Protein AF-A0A956MD88-F1 (afdb_monomer)

Foldseek 3Di:
DPDDDPVNVVLVVLVVVLVVLVVLLVVLVVQLVPQADDPVVCVVVVNDDPDDDDPSNNSVVSVVSNVVSVVSVVVSVVVVVVVVVVVPPPPPVVPVPD

Secondary structure (DSSP, 8-state):
-PPPPHHHHHHHHHHHHHHHHHHHHHHHHHHHHHH---HHHHHHTT---SSPPPGGGG-HHHHHHHHHHHHHHHHHHHHHHHHHHHHS---GGGTTT-

Solvent-accessible surface area (backbone atoms only — not comparable to full-atom values): 5783 Å² total; per-residue (Å²): 130,84,80,80,51,69,68,58,52,53,49,52,54,49,51,53,52,52,51,53,41,52,53,49,31,53,53,27,52,51,50,39,69,76,46,48,59,57,65,70,60,32,58,75,69,69,55,79,69,96,60,81,79,62,76,70,29,61,33,61,69,33,53,48,49,40,52,52,40,51,52,53,48,53,53,49,51,52,54,50,51,54,51,48,60,71,65,56,67,73,64,71,81,70,66,83,77,115

Mean predicted aligned error: 8.0 Å

Sequence (98 aa):
MKKLNSITLVMLIACIFVLFFTLLDFAALHDIFYDYISQRALDYLHITTSELLPEWTQTIGEWQIVTVGLFLRFIFLILNSILLFFHIKLPKNAIDKA

pLDDT: mean 85.95, std 14.03, range [45.44, 97.12]

Radius of gyration: 22.77 Å; Cα contacts (8 Å, |Δi|>4): 41; chains: 1; bounding box: 52×14×77 Å

Structure (mmCIF, N/CA/C/O backbone):
data_AF-A0A956MD88-F1
#
_entry.id   AF-A0A956MD88-F1
#
loop_
_atom_site.group_PDB
_atom_site.id
_atom_site.type_symbol
_atom_site.label_atom_id
_atom_site.label_alt_id
_atom_site.label_comp_id
_atom_site.label_asym_id
_atom_site.label_entity_id
_atom_site.label_seq_id
_atom_site.pdbx_PDB_ins_code
_atom_site.Cartn_x
_atom_site.Cartn_y
_atom_site.Cartn_z
_atom_site.occupancy
_atom_site.B_iso_or_equiv
_atom_site.auth_seq_id
_atom_site.auth_comp_id
_atom_site.auth_asym_id
_atom_site.auth_atom_id
_atom_site.pdbx_PDB_model_num
ATOM 1 N N . MET A 1 1 ? -29.547 -7.734 22.939 1.00 45.44 1 MET A N 1
ATOM 2 C CA . MET A 1 1 ? -28.356 -7.502 22.087 1.00 45.44 1 MET A CA 1
ATOM 3 C C . MET A 1 1 ? -27.671 -6.228 22.569 1.00 45.44 1 MET A C 1
ATOM 5 O O . MET A 1 1 ? -28.363 -5.230 22.730 1.00 45.44 1 MET A O 1
ATOM 9 N N . LYS A 1 2 ? -26.369 -6.249 22.894 1.00 57.25 2 LYS A N 1
ATOM 10 C CA . LYS A 1 2 ? -25.643 -5.019 23.275 1.00 57.25 2 LYS A CA 1
ATOM 11 C C . LYS A 1 2 ? -25.612 -4.086 22.057 1.00 57.25 2 LYS A C 1
ATOM 13 O O . LYS A 1 2 ? -25.275 -4.548 20.972 1.00 57.25 2 LYS A O 1
ATOM 18 N N . LYS A 1 3 ? -25.993 -2.811 22.213 1.00 64.69 3 LYS A N 1
ATOM 19 C CA . LYS A 1 3 ? -25.869 -1.818 21.131 1.00 64.69 3 LYS A CA 1
ATOM 20 C C . LYS A 1 3 ? -24.400 -1.739 20.713 1.00 64.69 3 LYS A C 1
ATOM 22 O O . LYS A 1 3 ? -23.537 -1.588 21.577 1.00 64.69 3 LYS A O 1
ATOM 27 N N . LEU A 1 4 ? -24.125 -1.854 19.412 1.00 70.12 4 LEU A N 1
ATOM 28 C CA . LEU A 1 4 ? -22.799 -1.547 18.886 1.00 70.12 4 LEU A CA 1
ATOM 29 C C . LEU A 1 4 ? -22.500 -0.073 19.180 1.00 70.12 4 LEU A C 1
ATOM 31 O O . LEU A 1 4 ? -23.337 0.791 18.925 1.00 70.12 4 LEU A O 1
ATOM 35 N N . ASN A 1 5 ? -21.318 0.208 19.722 1.00 82.62 5 ASN A N 1
ATOM 36 C CA . ASN A 1 5 ? -20.834 1.577 19.849 1.00 82.62 5 ASN A CA 1
ATOM 37 C C . ASN A 1 5 ? -20.549 2.132 18.441 1.00 82.62 5 ASN A C 1
ATOM 39 O O . ASN A 1 5 ? -20.000 1.415 17.601 1.00 82.62 5 ASN A O 1
ATOM 43 N N . SER A 1 6 ? -20.875 3.401 18.192 1.00 86.06 6 SER A N 1
ATOM 44 C CA . SER A 1 6 ? -20.587 4.095 16.932 1.00 86.06 6 SER A CA 1
ATOM 45 C C . SER A 1 6 ? -19.112 3.982 16.532 1.00 86.06 6 SER A C 1
ATOM 47 O O . SER A 1 6 ? -18.813 3.797 15.359 1.00 86.06 6 SER A O 1
ATOM 49 N N . ILE A 1 7 ? -18.191 3.995 17.503 1.00 85.19 7 ILE A N 1
ATOM 50 C CA . ILE A 1 7 ? -16.749 3.816 17.252 1.00 85.19 7 ILE A CA 1
ATOM 51 C C . ILE A 1 7 ? -16.456 2.427 16.668 1.00 85.19 7 ILE A C 1
ATOM 53 O O . ILE A 1 7 ? -15.721 2.300 15.694 1.00 85.19 7 ILE A O 1
ATOM 57 N N . THR A 1 8 ? -17.064 1.377 17.224 1.00 84.75 8 THR A N 1
ATOM 58 C CA . THR A 1 8 ? -16.906 0.003 16.726 1.00 84.75 8 THR A CA 1
ATOM 59 C C . THR A 1 8 ? -17.461 -0.144 15.310 1.00 84.75 8 THR A C 1
ATOM 61 O O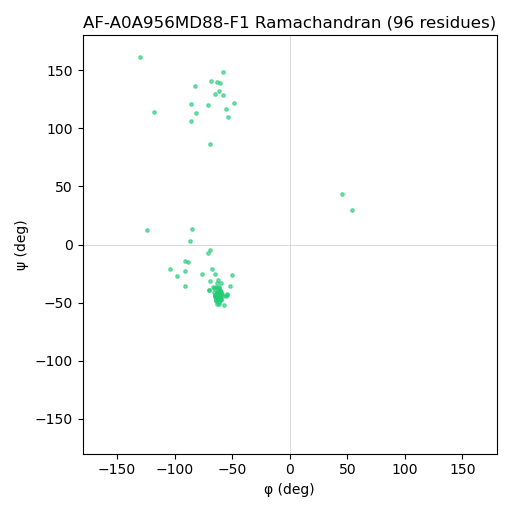 . THR A 1 8 ? -16.856 -0.829 14.491 1.00 84.75 8 THR A O 1
ATOM 64 N N . LEU A 1 9 ? -18.578 0.523 14.999 1.00 89.31 9 LEU A N 1
ATOM 65 C CA . LEU A 1 9 ? -19.151 0.527 13.651 1.00 89.31 9 LEU A CA 1
ATOM 66 C C . LEU A 1 9 ? -18.225 1.219 12.640 1.00 89.31 9 LEU A C 1
ATOM 68 O O . LEU A 1 9 ? -17.983 0.671 11.568 1.00 89.31 9 LEU A O 1
ATOM 72 N N . VAL A 1 10 ? -17.670 2.384 12.989 1.00 90.38 10 VAL A N 1
ATOM 73 C CA . VAL A 1 10 ? -16.705 3.100 12.135 1.00 90.38 10 VAL A CA 1
ATOM 74 C C . VAL A 1 10 ? -15.467 2.243 11.873 1.00 90.38 10 VAL A C 1
ATOM 76 O O . VAL A 1 10 ? -15.023 2.149 10.731 1.00 90.38 10 VAL A O 1
ATOM 79 N N . MET A 1 11 ? -14.946 1.555 12.893 1.00 89.31 11 MET A N 1
ATOM 80 C CA . MET A 1 11 ? -13.800 0.657 12.715 1.00 89.31 11 MET A CA 1
ATOM 81 C C . MET A 1 11 ? -14.124 -0.542 11.832 1.00 89.31 11 MET A C 1
ATOM 83 O O . MET A 1 11 ? -13.293 -0.932 11.020 1.00 89.31 11 MET A O 1
ATOM 87 N N . LEU A 1 12 ? -15.330 -1.103 11.944 1.00 90.81 12 LEU A N 1
ATOM 88 C CA . LEU A 1 12 ? -15.766 -2.186 11.068 1.00 90.81 12 LEU A CA 1
ATOM 89 C C . LEU A 1 12 ? -15.816 -1.730 9.603 1.00 90.81 12 LEU A C 1
ATOM 91 O O . LEU A 1 12 ? -15.333 -2.438 8.723 1.00 90.81 12 LEU A O 1
ATOM 95 N N . ILE A 1 13 ? -16.353 -0.536 9.347 1.00 93.75 13 ILE A N 1
ATOM 96 C CA . ILE A 1 13 ? -16.368 0.062 8.007 1.00 93.75 13 ILE A CA 1
ATOM 97 C C . ILE A 1 13 ? -14.932 0.273 7.509 1.00 93.75 13 ILE A C 1
ATOM 99 O O . ILE A 1 13 ? -14.607 -0.115 6.389 1.00 93.75 13 ILE A O 1
ATOM 103 N N . ALA A 1 14 ? -14.048 0.810 8.350 1.00 92.50 14 ALA A N 1
ATOM 104 C CA . ALA A 1 14 ? -12.640 0.987 8.010 1.00 92.50 14 ALA A CA 1
ATOM 105 C C . ALA A 1 14 ? -11.934 -0.348 7.694 1.00 92.50 14 ALA A C 1
ATOM 107 O O . ALA A 1 14 ? -11.181 -0.406 6.725 1.00 92.50 14 ALA A O 1
ATOM 108 N N . CYS A 1 15 ? -12.226 -1.437 8.422 1.00 94.12 15 CYS A N 1
ATOM 109 C CA . CYS A 1 15 ? -11.725 -2.779 8.093 1.00 94.12 15 CYS A CA 1
ATOM 110 C C . CYS A 1 15 ? -12.133 -3.213 6.680 1.00 94.12 15 CYS A C 1
ATOM 112 O O . CYS A 1 15 ? -11.310 -3.759 5.949 1.00 94.12 15 CYS A O 1
ATOM 114 N N . ILE A 1 16 ? -13.392 -2.978 6.294 1.00 95.38 16 ILE A N 1
ATOM 115 C CA . ILE A 1 16 ? -13.900 -3.336 4.961 1.00 95.38 16 ILE A CA 1
ATOM 116 C C . ILE A 1 16 ? -13.144 -2.556 3.881 1.00 95.38 16 ILE A C 1
ATOM 118 O O . ILE A 1 16 ? -12.713 -3.148 2.893 1.00 95.38 16 ILE A O 1
ATOM 122 N N . PHE A 1 17 ? -12.919 -1.255 4.083 1.00 94.50 17 PHE A N 1
ATOM 123 C CA . PHE A 1 17 ? -12.120 -0.453 3.154 1.00 94.50 17 PHE A CA 1
ATOM 124 C C . PHE A 1 17 ? -10.674 -0.945 3.062 1.00 94.50 17 PHE A C 1
ATOM 126 O O . PHE A 1 17 ? -10.159 -1.107 1.961 1.00 94.50 17 PHE A O 1
ATOM 133 N N . VAL A 1 18 ? -10.023 -1.237 4.191 1.00 94.56 18 VAL A N 1
ATOM 134 C CA . VAL A 1 18 ? -8.653 -1.777 4.200 1.00 94.56 18 VAL A CA 1
ATOM 135 C C . VAL A 1 18 ? -8.575 -3.115 3.468 1.00 94.56 18 VAL A C 1
ATOM 137 O O . VAL A 1 18 ? -7.629 -3.346 2.715 1.00 94.56 18 VAL A O 1
ATOM 140 N N . LEU A 1 19 ? -9.577 -3.980 3.635 1.00 94.62 19 LEU A N 1
ATOM 141 C CA . LEU A 1 19 ? -9.660 -5.241 2.903 1.00 94.62 19 LEU A CA 1
ATOM 142 C C . LEU A 1 19 ? -9.801 -5.001 1.396 1.00 94.62 19 LEU A C 1
ATOM 144 O O . LEU A 1 19 ? -9.084 -5.613 0.611 1.00 94.62 19 LEU A O 1
ATOM 148 N N . PHE A 1 20 ? -10.670 -4.076 0.990 1.00 95.50 20 PHE A N 1
ATOM 149 C CA . PHE A 1 20 ? -10.826 -3.700 -0.413 1.00 95.50 20 PHE A CA 1
ATOM 150 C C . PHE A 1 20 ? -9.519 -3.165 -1.022 1.00 95.50 20 PHE A C 1
ATOM 152 O O . PHE A 1 20 ? -9.094 -3.648 -2.068 1.00 95.50 20 PHE A O 1
ATOM 159 N N . PHE A 1 21 ? -8.823 -2.249 -0.340 1.00 94.06 21 PHE A N 1
ATOM 160 C CA . PHE A 1 21 ? -7.508 -1.768 -0.784 1.00 94.06 21 PHE A CA 1
ATOM 161 C C . PHE A 1 21 ? -6.459 -2.883 -0.837 1.00 94.06 21 PHE A C 1
ATOM 163 O O . PHE A 1 21 ? -5.567 -2.840 -1.672 1.00 94.06 21 PHE A O 1
ATOM 170 N N . THR A 1 22 ? -6.569 -3.901 0.017 1.00 94.56 22 THR A N 1
ATOM 171 C CA . THR A 1 22 ? -5.676 -5.069 -0.028 1.00 94.56 22 THR A CA 1
ATOM 172 C C . THR A 1 22 ? -5.883 -5.890 -1.303 1.00 94.56 22 THR A C 1
ATOM 174 O O . THR A 1 22 ? -4.915 -6.384 -1.875 1.00 94.56 22 THR A O 1
ATOM 177 N N . LEU A 1 23 ? -7.124 -6.00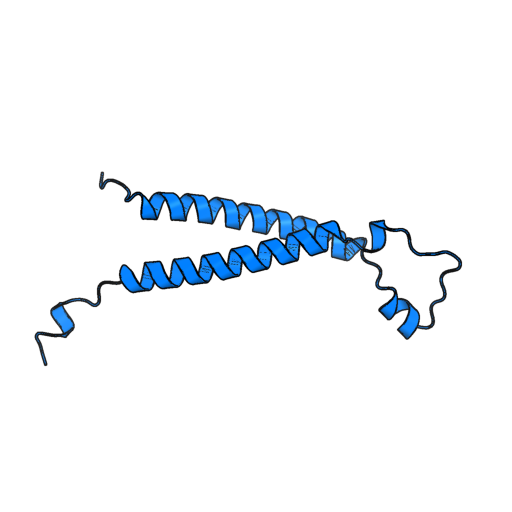6 -1.784 1.00 96.25 23 LEU A N 1
ATOM 178 C CA . LEU A 1 23 ? -7.422 -6.656 -3.064 1.00 96.25 23 LEU A CA 1
ATOM 179 C C . LEU A 1 23 ? -6.935 -5.824 -4.256 1.00 96.25 23 LEU A C 1
ATOM 181 O O . LEU A 1 23 ? -6.405 -6.388 -5.210 1.00 96.25 23 LEU A O 1
ATOM 185 N N . LEU A 1 24 ? -7.077 -4.496 -4.188 1.00 95.94 24 LEU A N 1
ATOM 186 C CA . LEU A 1 24 ? -6.539 -3.603 -5.216 1.00 95.94 24 LEU A CA 1
ATOM 187 C C . LEU A 1 24 ? -5.015 -3.680 -5.302 1.00 95.94 24 LEU A C 1
ATOM 189 O O . LEU A 1 24 ? -4.486 -3.754 -6.403 1.00 95.94 24 LEU A O 1
ATOM 193 N N . ASP A 1 25 ? -4.317 -3.731 -4.168 1.00 96.38 25 ASP A N 1
ATOM 194 C CA . ASP A 1 25 ? -2.869 -3.947 -4.162 1.00 96.38 25 ASP A CA 1
ATOM 195 C C . ASP A 1 25 ? -2.489 -5.270 -4.816 1.00 96.38 25 ASP A C 1
ATOM 197 O O . ASP A 1 25 ? -1.498 -5.322 -5.529 1.00 96.38 25 ASP A O 1
ATOM 201 N N . PHE A 1 26 ? -3.247 -6.343 -4.573 1.00 96.44 26 PHE A N 1
ATOM 202 C CA . PHE A 1 26 ? -2.960 -7.628 -5.204 1.00 96.44 26 PHE A CA 1
ATOM 203 C C . PHE A 1 26 ? -3.034 -7.527 -6.732 1.00 96.44 26 PHE A C 1
ATOM 205 O O . PHE A 1 26 ? -2.131 -8.009 -7.410 1.00 96.44 26 PHE A O 1
ATOM 212 N N . ALA A 1 27 ? -4.068 -6.868 -7.263 1.00 96.56 27 ALA A N 1
ATOM 213 C CA . ALA A 1 27 ? -4.193 -6.623 -8.697 1.00 96.56 27 ALA A CA 1
ATOM 214 C C . ALA A 1 27 ? -3.063 -5.716 -9.218 1.00 96.56 27 ALA A C 1
ATOM 216 O O . ALA A 1 27 ? -2.369 -6.082 -10.156 1.00 96.56 27 ALA A O 1
ATOM 217 N N . ALA A 1 28 ? -2.799 -4.594 -8.546 1.00 97.06 28 ALA A N 1
ATOM 218 C CA . ALA A 1 28 ? -1.741 -3.664 -8.932 1.00 97.06 28 ALA A CA 1
ATOM 219 C C . ALA A 1 28 ? -0.348 -4.317 -8.912 1.00 97.06 28 ALA A C 1
ATOM 221 O O . ALA A 1 28 ? 0.455 -4.096 -9.810 1.00 97.06 28 ALA A O 1
ATOM 222 N N . LEU A 1 29 ? -0.049 -5.147 -7.910 1.00 97.12 29 LEU A N 1
ATOM 223 C CA . LEU A 1 29 ? 1.217 -5.878 -7.825 1.00 97.12 29 LEU A CA 1
ATOM 224 C C . LEU A 1 29 ? 1.332 -6.966 -8.893 1.00 97.12 29 LEU A C 1
ATOM 226 O O . LEU A 1 29 ? 2.444 -7.253 -9.331 1.00 97.12 29 LEU A O 1
ATOM 230 N N . HIS A 1 30 ? 0.214 -7.572 -9.295 1.00 96.69 30 HIS A N 1
ATOM 231 C CA . HIS A 1 30 ? 0.188 -8.496 -10.422 1.00 96.69 30 HIS A CA 1
ATOM 232 C C . HIS A 1 30 ? 0.573 -7.767 -11.710 1.00 96.69 30 HIS A C 1
ATOM 234 O O . HIS A 1 30 ? 1.515 -8.184 -12.377 1.00 96.69 30 HIS A O 1
ATOM 240 N N . ASP A 1 31 ? -0.071 -6.638 -11.994 1.00 94.94 31 ASP A N 1
ATOM 241 C CA . ASP A 1 31 ? 0.199 -5.839 -13.191 1.00 94.94 31 ASP A CA 1
ATOM 242 C C . ASP A 1 31 ? 1.639 -5.299 -13.179 1.00 94.94 31 ASP A C 1
ATOM 244 O O . ASP A 1 31 ? 2.373 -5.469 -14.147 1.00 94.94 31 ASP A O 1
ATOM 248 N N . ILE A 1 32 ? 2.121 -4.783 -12.041 1.00 96.38 32 ILE A N 1
ATOM 249 C CA . ILE A 1 32 ? 3.536 -4.408 -11.864 1.00 96.38 32 ILE A CA 1
ATOM 250 C C . ILE A 1 32 ? 4.460 -5.590 -12.171 1.00 96.38 32 ILE A C 1
ATOM 252 O O . ILE A 1 32 ? 5.477 -5.417 -12.828 1.00 96.38 32 ILE A O 1
ATOM 256 N N . PHE A 1 33 ? 4.154 -6.797 -11.701 1.00 95.19 33 PHE A N 1
ATOM 257 C CA . PHE A 1 33 ? 5.041 -7.940 -11.910 1.00 95.19 33 PHE A CA 1
ATOM 258 C C . PHE A 1 33 ? 5.200 -8.312 -13.393 1.00 95.19 33 PHE A C 1
ATOM 260 O O . PHE A 1 33 ? 6.295 -8.711 -13.794 1.00 95.19 33 PHE A O 1
ATOM 267 N N . TYR A 1 34 ? 4.136 -8.197 -14.189 1.00 94.06 34 TYR A N 1
ATOM 268 C CA . TYR A 1 34 ? 4.155 -8.588 -15.601 1.00 94.06 34 TYR A CA 1
ATOM 269 C C . TYR A 1 34 ? 4.538 -7.450 -16.547 1.00 94.06 34 TYR A C 1
ATOM 271 O O . TYR A 1 34 ? 5.251 -7.697 -17.522 1.00 94.06 34 TYR A O 1
ATOM 279 N N . ASP A 1 35 ? 4.116 -6.226 -16.245 1.00 93.44 35 ASP A N 1
ATOM 280 C CA . ASP A 1 35 ? 4.210 -5.107 -17.180 1.00 93.44 35 ASP A CA 1
ATOM 281 C C . ASP A 1 35 ? 5.351 -4.143 -16.836 1.00 93.44 35 ASP A C 1
ATOM 283 O O . ASP A 1 35 ? 5.828 -3.418 -17.714 1.00 93.44 35 ASP A O 1
ATOM 287 N N . TYR A 1 36 ? 5.834 -4.130 -15.586 1.00 94.44 36 TYR A N 1
ATOM 288 C CA . TYR A 1 36 ? 6.865 -3.180 -15.178 1.00 94.44 36 TYR A CA 1
ATOM 289 C C . TYR A 1 36 ? 8.229 -3.501 -15.794 1.00 94.44 36 TYR A C 1
ATOM 291 O O . TYR A 1 36 ? 8.852 -4.526 -15.505 1.00 94.44 36 TYR A O 1
ATOM 299 N N . ILE A 1 37 ? 8.762 -2.551 -16.562 1.00 91.88 37 ILE A N 1
ATOM 300 C CA . ILE A 1 37 ? 10.122 -2.603 -17.098 1.00 91.88 37 ILE A CA 1
ATOM 301 C C . ILE A 1 37 ? 10.915 -1.422 -16.547 1.00 91.88 37 ILE A C 1
ATOM 303 O O . ILE A 1 37 ? 10.661 -0.257 -16.856 1.00 91.88 37 ILE A O 1
ATOM 307 N N . SER A 1 38 ? 11.928 -1.725 -15.735 1.00 88.75 38 SER A N 1
ATOM 308 C CA . SER A 1 38 ? 12.793 -0.698 -15.159 1.00 88.75 38 SER A CA 1
ATOM 309 C C . SER A 1 38 ? 13.870 -0.261 -16.150 1.00 88.75 38 SER A C 1
ATOM 311 O O . SER A 1 38 ? 14.809 -1.012 -16.416 1.00 88.75 38 SER A O 1
ATOM 313 N N . GLN A 1 39 ? 13.802 0.992 -16.609 1.00 85.44 39 GLN A N 1
ATOM 314 C CA . GLN A 1 39 ? 14.846 1.584 -17.455 1.00 85.44 39 GLN A CA 1
ATOM 315 C C . GLN A 1 39 ? 16.234 1.475 -16.805 1.00 85.44 39 GLN A C 1
ATOM 317 O O . GLN A 1 39 ? 17.191 1.063 -17.445 1.00 85.44 39 GLN A O 1
ATOM 322 N N . ARG A 1 40 ? 16.332 1.730 -15.493 1.00 86.19 40 ARG A N 1
ATOM 323 C CA . ARG A 1 40 ? 17.594 1.603 -14.747 1.00 86.19 40 ARG A CA 1
ATOM 324 C C . ARG A 1 40 ? 18.144 0.173 -14.773 1.00 86.19 40 ARG A C 1
ATOM 326 O O . ARG A 1 40 ? 19.360 -0.002 -14.795 1.00 86.19 40 ARG A O 1
ATOM 333 N N . ALA A 1 41 ? 17.275 -0.839 -14.734 1.00 87.69 41 ALA A N 1
ATOM 334 C CA . ALA A 1 41 ? 17.707 -2.232 -14.824 1.00 87.69 41 ALA A CA 1
ATOM 335 C C . ALA A 1 41 ? 18.219 -2.569 -16.231 1.00 87.69 41 ALA A C 1
ATOM 337 O O . ALA A 1 41 ? 19.234 -3.249 -16.353 1.00 87.69 41 ALA A O 1
ATOM 338 N N . LEU A 1 42 ? 17.568 -2.049 -17.278 1.00 90.19 42 LEU A N 1
ATOM 339 C CA . LEU A 1 42 ? 18.045 -2.189 -18.658 1.00 90.19 42 LEU A CA 1
ATOM 340 C C . LEU A 1 42 ? 19.401 -1.506 -18.860 1.00 90.19 42 LEU A C 1
ATOM 342 O O . LEU A 1 42 ? 20.318 -2.123 -19.402 1.00 90.19 42 LEU A O 1
ATOM 346 N N . ASP A 1 43 ? 19.554 -0.284 -18.348 1.00 88.81 43 ASP A N 1
ATOM 347 C CA . ASP A 1 43 ? 20.798 0.482 -18.439 1.00 88.81 43 ASP A CA 1
ATOM 348 C C . ASP A 1 43 ? 21.954 -0.244 -17.726 1.00 88.81 43 ASP A C 1
ATOM 350 O O . ASP A 1 43 ? 23.064 -0.317 -18.254 1.00 88.81 43 ASP A O 1
ATOM 354 N N . TYR A 1 44 ? 21.693 -0.835 -16.551 1.00 91.19 44 TYR A N 1
ATOM 355 C CA . TYR A 1 44 ? 22.672 -1.643 -15.811 1.00 91.19 44 TYR A CA 1
ATOM 356 C C . TYR A 1 44 ? 23.105 -2.901 -16.580 1.00 91.19 44 TYR A C 1
ATOM 358 O O . TYR A 1 44 ? 24.255 -3.324 -16.481 1.00 91.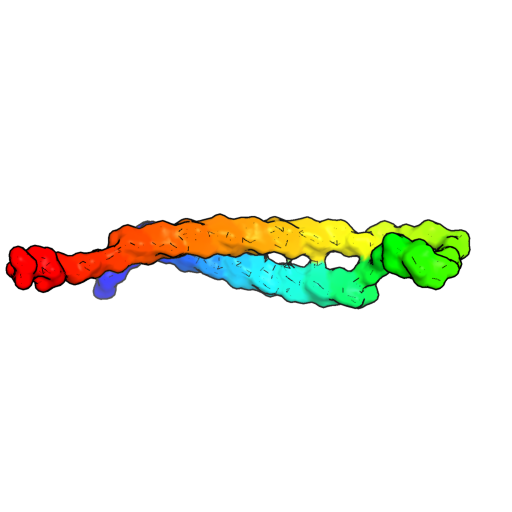19 44 TYR A O 1
ATOM 366 N N . LEU A 1 45 ? 22.197 -3.489 -17.360 1.00 93.06 45 LEU A N 1
ATOM 367 C CA . LEU A 1 45 ? 22.466 -4.659 -18.197 1.00 93.06 45 LEU A CA 1
ATOM 368 C C . LEU A 1 45 ? 23.014 -4.295 -19.587 1.00 93.06 45 LEU A C 1
ATOM 370 O O . LEU A 1 45 ? 23.223 -5.191 -20.403 1.00 93.06 45 LEU A O 1
ATOM 374 N N . HIS A 1 46 ? 23.251 -3.007 -19.866 1.00 90.25 46 HIS A N 1
ATOM 375 C CA . HIS A 1 46 ? 23.647 -2.494 -21.182 1.00 90.25 46 HIS A CA 1
ATOM 376 C C . HIS A 1 46 ? 22.689 -2.901 -22.316 1.00 90.25 46 HIS A C 1
ATOM 378 O O . HIS A 1 46 ? 23.099 -3.032 -23.472 1.00 90.25 46 HIS A O 1
ATOM 384 N N . ILE A 1 47 ? 21.406 -3.097 -21.996 1.00 87.88 47 ILE A N 1
ATOM 385 C CA . ILE A 1 47 ? 20.367 -3.402 -22.978 1.00 87.88 47 ILE A CA 1
ATOM 386 C C . ILE A 1 47 ? 19.854 -2.078 -23.534 1.00 87.88 47 ILE A C 1
ATOM 388 O O . ILE A 1 47 ? 19.126 -1.348 -22.863 1.00 87.88 47 ILE A O 1
ATOM 392 N N . THR A 1 48 ? 20.225 -1.766 -24.772 1.00 84.12 48 THR A N 1
ATOM 393 C CA . THR A 1 48 ? 19.664 -0.632 -25.505 1.00 84.12 48 THR A CA 1
ATOM 394 C C . THR A 1 48 ? 18.374 -1.050 -26.197 1.00 84.12 48 THR A C 1
ATOM 396 O O . THR A 1 48 ? 18.357 -1.957 -27.029 1.00 84.12 48 THR A O 1
ATOM 399 N N . THR A 1 49 ? 17.275 -0.375 -25.873 1.00 81.31 49 THR A N 1
ATOM 400 C CA . THR A 1 49 ? 16.046 -0.473 -26.658 1.00 81.31 49 THR A CA 1
ATOM 401 C C . THR A 1 49 ? 16.158 0.463 -27.858 1.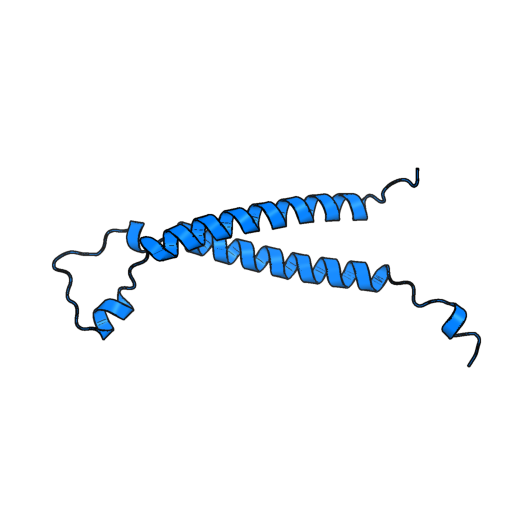00 81.31 49 THR A C 1
ATOM 403 O O . THR A 1 49 ? 16.635 1.591 -27.747 1.00 81.31 49 THR A O 1
ATOM 406 N N . SER A 1 50 ? 15.755 -0.012 -29.035 1.00 7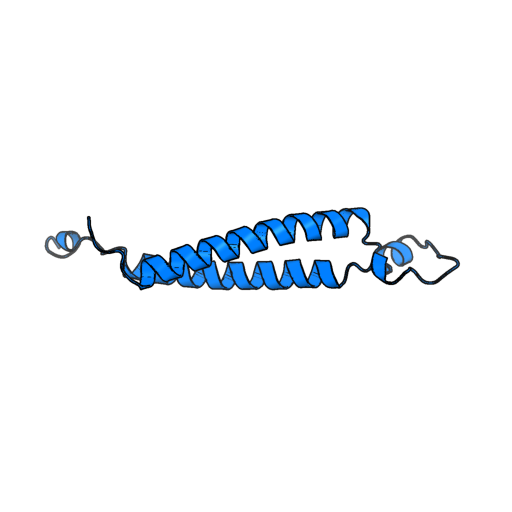7.31 50 SER A N 1
ATOM 407 C CA . SER A 1 50 ? 15.752 0.787 -30.268 1.00 77.31 50 SER A CA 1
ATOM 408 C C . SER A 1 50 ? 14.723 1.921 -30.238 1.00 77.31 50 SER A C 1
ATOM 410 O O . SER A 1 50 ? 14.866 2.897 -30.969 1.00 77.31 50 SER A O 1
ATOM 412 N N . GLU A 1 51 ? 13.712 1.804 -29.378 1.00 81.81 51 GLU A N 1
ATOM 413 C CA . GLU A 1 51 ? 12.653 2.788 -29.170 1.00 81.81 51 GLU A CA 1
ATOM 414 C C . GLU A 1 51 ? 12.485 3.079 -27.673 1.00 81.81 51 GLU A C 1
ATOM 416 O O . GLU A 1 51 ? 12.942 2.314 -26.814 1.00 81.81 51 GLU A O 1
ATOM 421 N N . LEU A 1 52 ? 11.843 4.209 -27.363 1.00 84.88 52 LEU A N 1
ATOM 422 C CA . LEU A 1 52 ? 11.471 4.550 -25.994 1.00 84.88 52 LEU A CA 1
ATOM 423 C C . LEU A 1 52 ? 10.477 3.503 -25.469 1.00 84.88 52 LEU A C 1
ATOM 425 O O . LEU A 1 52 ? 9.581 3.084 -26.203 1.00 84.88 52 LEU A O 1
ATOM 429 N N . LEU A 1 53 ? 10.616 3.096 -24.206 1.00 86.94 53 LEU A N 1
ATOM 430 C CA . LEU A 1 53 ? 9.655 2.177 -23.601 1.00 86.94 53 LEU A CA 1
ATOM 431 C C . LEU A 1 53 ? 8.243 2.795 -23.596 1.00 86.94 53 LEU A C 1
ATOM 433 O O . LEU A 1 53 ? 8.107 3.987 -23.296 1.00 86.94 53 LEU A O 1
ATOM 437 N N . PRO A 1 54 ? 7.195 2.008 -23.897 1.00 89.12 54 PRO A N 1
ATOM 438 C CA . PRO A 1 54 ? 5.818 2.476 -23.801 1.00 89.12 54 PRO A CA 1
ATOM 439 C C . PRO A 1 54 ? 5.460 2.954 -22.388 1.00 89.12 54 PRO A C 1
ATOM 441 O O . PRO A 1 54 ? 5.918 2.394 -21.399 1.00 89.12 54 PRO A O 1
ATOM 444 N N . GLU A 1 55 ? 4.574 3.945 -22.269 1.00 87.62 55 GLU A N 1
ATOM 445 C CA . GLU A 1 55 ? 4.213 4.520 -20.960 1.00 87.62 55 GLU A CA 1
ATOM 446 C C . GLU A 1 55 ? 3.606 3.501 -19.983 1.00 87.62 55 GLU A C 1
ATOM 448 O O . GLU A 1 55 ? 3.843 3.577 -18.777 1.00 87.62 55 GLU A O 1
ATOM 453 N N . TRP A 1 56 ? 2.863 2.514 -20.491 1.00 88.69 56 TRP A N 1
ATOM 454 C CA . TRP A 1 56 ? 2.226 1.487 -19.665 1.00 88.69 56 TRP A CA 1
ATOM 455 C C . TRP A 1 56 ? 3.238 0.585 -18.947 1.00 88.69 56 TRP A C 1
ATOM 457 O O . TRP A 1 56 ? 2.941 0.112 -17.854 1.00 88.69 56 TRP A O 1
ATOM 467 N N . THR A 1 57 ? 4.464 0.427 -19.467 1.00 91.88 57 THR A N 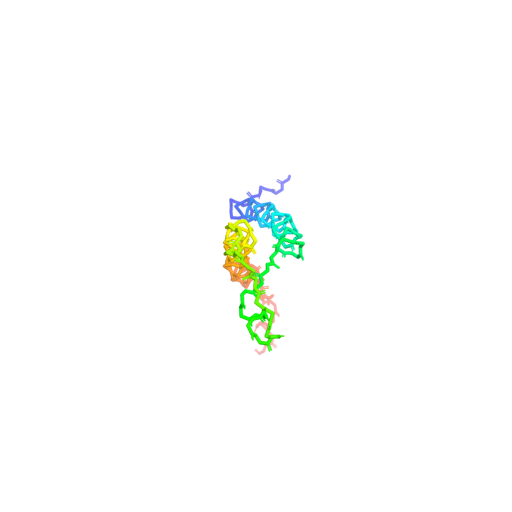1
ATOM 468 C CA . THR A 1 57 ? 5.493 -0.401 -18.810 1.00 91.88 57 THR A CA 1
ATOM 469 C C . THR A 1 57 ? 6.038 0.236 -17.533 1.00 91.88 57 THR A C 1
ATOM 471 O O . THR A 1 57 ? 6.864 -0.353 -16.841 1.00 91.88 57 THR A O 1
ATOM 474 N N . GLN A 1 58 ? 5.665 1.481 -17.235 1.00 91.31 58 GLN A N 1
ATOM 475 C CA . GLN A 1 58 ? 6.062 2.152 -15.999 1.00 91.31 58 GLN A CA 1
ATOM 476 C C . GLN A 1 58 ? 5.083 1.886 -14.852 1.00 91.31 58 GLN A C 1
ATOM 478 O O . GLN A 1 58 ? 5.428 2.180 -13.706 1.00 91.31 58 GLN A O 1
ATOM 483 N N . THR A 1 59 ? 3.885 1.368 -15.162 1.00 94.56 59 THR A N 1
ATOM 484 C CA . THR A 1 59 ? 2.836 0.985 -14.201 1.00 94.56 59 THR A CA 1
ATOM 485 C C . THR A 1 59 ? 2.606 2.042 -13.107 1.00 94.56 59 THR A C 1
ATOM 487 O O . THR A 1 59 ? 2.574 1.753 -11.906 1.00 94.56 59 THR A O 1
ATOM 490 N N . ILE A 1 60 ? 2.559 3.321 -13.506 1.00 94.62 60 ILE A N 1
ATOM 491 C CA . ILE A 1 60 ? 2.551 4.459 -12.570 1.00 94.62 60 ILE A CA 1
ATOM 492 C C . ILE A 1 60 ? 1.298 4.432 -11.687 1.00 94.62 60 ILE A C 1
ATOM 494 O O . ILE A 1 60 ? 1.386 4.714 -10.490 1.00 94.62 60 ILE A O 1
ATOM 498 N N . GLY A 1 61 ? 0.139 4.102 -12.262 1.00 94.38 61 GLY A N 1
ATOM 499 C CA . GLY A 1 61 ? -1.126 4.055 -11.528 1.00 94.38 61 GLY A CA 1
ATOM 500 C C . GLY A 1 61 ? -1.128 2.946 -10.480 1.00 94.38 61 GLY A C 1
ATOM 501 O O . GLY A 1 61 ? -1.535 3.153 -9.338 1.00 94.38 61 GLY A O 1
ATOM 502 N N . GLU A 1 62 ? -0.580 1.794 -10.832 1.00 96.00 62 GLU A N 1
ATOM 503 C CA . GLU A 1 62 ? -0.460 0.618 -9.981 1.00 96.00 62 GLU A CA 1
ATOM 504 C C . GLU A 1 62 ? 0.461 0.918 -8.790 1.00 96.00 62 GLU A C 1
ATOM 506 O O . GLU A 1 62 ? 0.108 0.657 -7.636 1.00 96.00 62 GLU A O 1
ATOM 511 N N . TRP A 1 63 ? 1.601 1.575 -9.033 1.00 96.38 63 TRP A N 1
ATOM 512 C CA . TRP A 1 63 ? 2.497 2.032 -7.966 1.00 96.38 63 TRP A CA 1
ATOM 513 C C . TRP A 1 63 ? 1.829 3.044 -7.030 1.00 96.38 63 TRP A C 1
ATOM 515 O O . TRP A 1 63 ? 2.049 3.004 -5.812 1.00 96.38 63 TRP A O 1
ATOM 525 N N . GLN A 1 64 ? 0.994 3.940 -7.563 1.00 96.56 64 GLN A N 1
ATOM 526 C CA . GLN A 1 64 ? 0.207 4.867 -6.747 1.00 96.56 64 GLN A CA 1
ATOM 527 C C . GLN A 1 64 ? -0.808 4.125 -5.873 1.00 96.56 64 GLN A C 1
ATOM 529 O O . GLN A 1 64 ? -0.909 4.439 -4.684 1.00 96.56 64 GLN A O 1
ATOM 534 N N . ILE A 1 65 ? -1.507 3.123 -6.418 1.00 96.06 65 ILE A N 1
ATOM 535 C CA . ILE A 1 65 ? -2.453 2.283 -5.667 1.00 96.06 65 ILE A CA 1
ATOM 536 C C . ILE A 1 65 ? -1.745 1.623 -4.482 1.00 96.06 65 ILE A C 1
ATOM 538 O O . ILE A 1 65 ? -2.177 1.818 -3.345 1.00 96.06 65 ILE A O 1
ATOM 542 N N . VAL A 1 66 ? -0.619 0.946 -4.725 1.00 96.94 66 VAL A N 1
ATOM 543 C CA . VAL A 1 66 ? 0.154 0.265 -3.672 1.00 96.94 66 VAL A CA 1
ATOM 544 C C . VAL A 1 66 ? 0.653 1.255 -2.615 1.00 96.94 66 VAL A C 1
ATOM 546 O O . VAL A 1 66 ? 0.564 0.999 -1.413 1.00 96.94 66 VAL A O 1
ATOM 549 N N . THR A 1 67 ? 1.141 2.424 -3.038 1.00 96.69 67 THR A N 1
ATOM 550 C CA . THR A 1 67 ? 1.651 3.455 -2.118 1.00 96.69 67 THR A CA 1
ATOM 551 C C . THR A 1 67 ? 0.545 3.996 -1.210 1.00 96.69 67 THR A C 1
ATOM 553 O O . THR A 1 67 ? 0.717 4.082 0.011 1.00 96.69 67 THR A O 1
ATOM 556 N N . VAL A 1 68 ? -0.614 4.331 -1.782 1.00 95.00 68 VAL A N 1
ATOM 557 C CA . VAL A 1 68 ? -1.778 4.804 -1.023 1.00 95.00 68 VAL A CA 1
ATOM 558 C C . VAL A 1 68 ? -2.309 3.695 -0.112 1.00 95.00 68 VAL A C 1
ATOM 560 O O . VAL A 1 68 ? -2.579 3.946 1.065 1.00 95.00 68 VAL A O 1
ATOM 563 N N . GLY A 1 69 ? -2.403 2.463 -0.615 1.00 95.00 69 GLY A N 1
ATOM 564 C CA . GLY A 1 69 ? -2.853 1.292 0.134 1.00 95.00 69 GLY A CA 1
ATOM 565 C C . GLY A 1 69 ? -1.986 1.002 1.360 1.00 95.00 69 GLY A C 1
ATOM 566 O O . GLY A 1 69 ? -2.522 0.736 2.445 1.00 95.00 69 GLY A O 1
ATOM 567 N N . LEU A 1 70 ? -0.663 1.113 1.217 1.00 95.00 70 LEU A N 1
ATOM 568 C CA . LEU A 1 70 ? 0.299 0.976 2.311 1.00 95.00 70 LEU A CA 1
ATOM 569 C C . LEU A 1 70 ? 0.123 2.082 3.359 1.00 95.00 70 LEU A C 1
ATOM 571 O O . LEU A 1 70 ? 0.045 1.794 4.557 1.00 95.00 70 LEU A O 1
ATOM 575 N N . PHE A 1 71 ? 0.013 3.338 2.922 1.00 96.00 71 PHE A N 1
ATOM 576 C CA . PHE A 1 71 ? -0.164 4.482 3.818 1.00 96.00 71 PHE A CA 1
ATOM 577 C C . PHE A 1 71 ? -1.468 4.389 4.627 1.00 96.00 71 PHE A C 1
ATOM 579 O O . PHE A 1 71 ? -1.464 4.576 5.848 1.00 96.00 71 PHE A O 1
ATOM 586 N N . LEU A 1 72 ? -2.577 4.020 3.979 1.00 93.25 72 LEU A N 1
ATOM 587 C CA . LEU A 1 72 ? -3.868 3.824 4.643 1.00 93.25 72 LEU A CA 1
ATOM 588 C C . LEU A 1 72 ? -3.815 2.699 5.684 1.00 93.25 72 LEU A C 1
ATOM 590 O O . LEU A 1 72 ? -4.335 2.864 6.789 1.00 93.25 72 LEU A O 1
ATOM 594 N N . ARG A 1 73 ? -3.151 1.579 5.372 1.00 94.38 73 ARG A N 1
ATOM 595 C CA . ARG A 1 73 ? -2.937 0.477 6.326 1.00 94.38 73 ARG A CA 1
ATOM 596 C C . ARG A 1 73 ? -2.109 0.905 7.525 1.00 94.38 73 ARG A C 1
ATOM 598 O O . ARG A 1 73 ? -2.447 0.539 8.649 1.00 94.38 73 ARG A O 1
ATOM 605 N N . PHE A 1 74 ? -1.064 1.694 7.303 1.00 95.75 74 PHE A N 1
ATOM 606 C CA . PHE A 1 74 ? -0.231 2.209 8.382 1.00 95.75 74 PHE A CA 1
ATOM 607 C C . PHE A 1 74 ? -1.040 3.083 9.351 1.00 95.75 74 PHE A C 1
ATOM 609 O O . PHE A 1 74 ? -1.042 2.829 10.558 1.00 95.75 74 PHE A O 1
ATOM 616 N N . ILE A 1 75 ? -1.811 4.044 8.829 1.00 94.19 75 ILE A N 1
ATOM 617 C CA . ILE A 1 75 ? -2.714 4.874 9.644 1.00 94.19 75 ILE A CA 1
ATOM 618 C C . ILE A 1 75 ? -3.737 4.002 10.373 1.00 94.19 75 ILE A C 1
ATOM 620 O O . ILE A 1 75 ? -3.953 4.166 11.575 1.00 94.19 75 ILE A O 1
ATOM 624 N N . PHE A 1 76 ? -4.357 3.059 9.665 1.00 94.06 76 PHE A N 1
ATOM 625 C CA . PHE A 1 76 ? -5.364 2.179 10.242 1.00 94.06 76 PHE A CA 1
ATOM 626 C C . PHE A 1 76 ? -4.811 1.352 11.408 1.00 94.06 76 PHE A C 1
ATOM 628 O O . PHE A 1 76 ? -5.461 1.265 12.449 1.00 94.06 76 PHE A O 1
ATOM 635 N N . LEU A 1 77 ? -3.604 0.795 11.275 1.00 94.06 77 LEU A N 1
ATOM 636 C CA . LEU A 1 77 ? -2.936 0.045 12.341 1.00 94.06 77 LEU A CA 1
ATOM 637 C C . LEU A 1 77 ? -2.648 0.916 13.568 1.00 94.06 77 LEU A C 1
ATOM 639 O O . LEU A 1 77 ? -2.873 0.463 14.694 1.00 94.06 77 LEU A O 1
ATOM 643 N N . ILE A 1 78 ? -2.211 2.164 13.375 1.00 94.31 78 ILE A N 1
ATOM 644 C CA . ILE A 1 78 ? -2.010 3.118 14.477 1.00 94.31 78 ILE A CA 1
ATOM 645 C C . ILE A 1 78 ? -3.333 3.375 15.200 1.00 94.31 78 ILE A C 1
ATOM 647 O O . ILE A 1 78 ? -3.410 3.223 16.420 1.00 94.31 78 ILE A O 1
ATOM 651 N N . LEU A 1 79 ? -4.392 3.711 14.459 1.00 91.12 79 LEU A N 1
ATOM 652 C CA . LEU A 1 79 ? -5.707 3.993 15.037 1.00 91.12 79 LEU A CA 1
ATOM 653 C C . LEU A 1 79 ? -6.268 2.782 15.790 1.00 91.12 79 LEU A C 1
ATOM 655 O O . LEU A 1 79 ? -6.811 2.937 16.886 1.00 91.12 79 LEU A O 1
ATOM 659 N N . ASN A 1 80 ? -6.100 1.576 15.244 1.00 90.81 80 ASN A N 1
ATOM 660 C CA . ASN A 1 80 ? -6.523 0.346 15.910 1.00 90.81 80 ASN A CA 1
ATOM 661 C C . ASN A 1 80 ? -5.731 0.086 17.192 1.00 90.81 80 ASN A C 1
ATOM 663 O O . ASN A 1 80 ? -6.321 -0.234 18.222 1.00 90.81 80 ASN A O 1
ATOM 667 N N . SER A 1 81 ? -4.414 0.284 17.158 1.00 90.44 81 SER A N 1
ATOM 668 C CA . SER A 1 81 ? -3.550 0.118 18.332 1.00 90.44 81 SER A CA 1
ATOM 669 C C . SER A 1 81 ? -3.943 1.078 19.455 1.00 90.44 81 SER A C 1
ATOM 671 O O . SER A 1 81 ? -4.082 0.660 20.603 1.00 90.44 81 SER A O 1
ATOM 673 N N . ILE A 1 82 ? -4.204 2.346 19.119 1.00 88.94 82 ILE A N 1
ATOM 674 C CA . ILE A 1 82 ? -4.679 3.363 20.066 1.00 88.94 82 ILE A CA 1
ATOM 675 C C . ILE A 1 82 ? -6.045 2.969 20.644 1.00 88.94 82 ILE A C 1
ATOM 677 O O . ILE A 1 82 ? -6.246 3.015 21.858 1.00 88.94 82 ILE A O 1
ATOM 681 N N . LEU A 1 83 ? -6.990 2.550 19.798 1.00 86.06 83 LEU A N 1
ATOM 682 C CA . LEU A 1 83 ? -8.321 2.150 20.251 1.00 86.06 83 LEU A CA 1
ATOM 683 C C . LEU A 1 83 ? -8.259 0.964 21.218 1.00 86.06 83 LEU A C 1
ATOM 685 O O . LEU A 1 83 ? -8.914 0.993 22.264 1.00 86.06 83 LEU A O 1
ATOM 689 N N . LEU A 1 84 ? -7.481 -0.062 20.863 1.00 85.56 84 LEU A N 1
ATOM 690 C CA . LEU A 1 84 ? -7.274 -1.242 21.694 1.00 85.56 84 LEU A CA 1
ATOM 691 C C . LEU A 1 84 ? -6.599 -0.867 23.010 1.00 85.56 84 LEU A C 1
ATOM 693 O O . LEU A 1 84 ? -7.072 -1.303 24.052 1.00 85.56 84 LEU A O 1
ATOM 697 N N . PHE A 1 85 ? -5.580 -0.006 22.991 1.00 85.75 85 PHE A N 1
ATOM 698 C CA . PHE A 1 85 ? -4.929 0.488 24.206 1.00 85.75 85 PHE A CA 1
ATOM 699 C C . PHE A 1 85 ? -5.929 1.123 25.184 1.00 85.75 85 PHE A C 1
ATOM 701 O O . PHE A 1 85 ? -5.909 0.815 26.372 1.00 85.75 85 PHE A O 1
ATOM 708 N N . PHE A 1 86 ? -6.864 1.942 24.692 1.00 81.69 86 PHE A N 1
ATOM 709 C CA . PHE A 1 86 ? -7.893 2.549 25.543 1.00 81.69 86 PHE A CA 1
ATOM 710 C C . PHE A 1 86 ? -9.029 1.589 25.948 1.00 81.69 86 PHE A C 1
ATOM 712 O O . PHE A 1 86 ? -9.674 1.808 26.975 1.00 81.69 86 PHE A O 1
ATOM 719 N N . HIS A 1 87 ? -9.311 0.545 25.161 1.00 76.06 87 HIS A N 1
ATOM 720 C CA . HIS A 1 87 ? -10.387 -0.421 25.445 1.00 76.06 87 HIS A CA 1
ATOM 721 C C . HIS A 1 87 ? -9.941 -1.629 26.267 1.00 76.06 87 HIS A C 1
ATOM 723 O O . HIS A 1 87 ? -10.776 -2.244 26.942 1.00 76.06 87 HIS A O 1
ATOM 729 N N . ILE A 1 88 ? -8.651 -1.959 26.253 1.00 75.88 88 ILE A N 1
ATOM 730 C CA . ILE A 1 88 ? -8.048 -2.885 27.204 1.00 75.88 88 ILE A CA 1
ATOM 731 C C . ILE A 1 88 ? -8.062 -2.165 28.553 1.00 75.88 88 ILE A C 1
ATOM 733 O O . ILE A 1 88 ? -7.124 -1.482 28.953 1.00 75.88 88 ILE A O 1
ATOM 737 N N . LYS A 1 89 ? -9.179 -2.294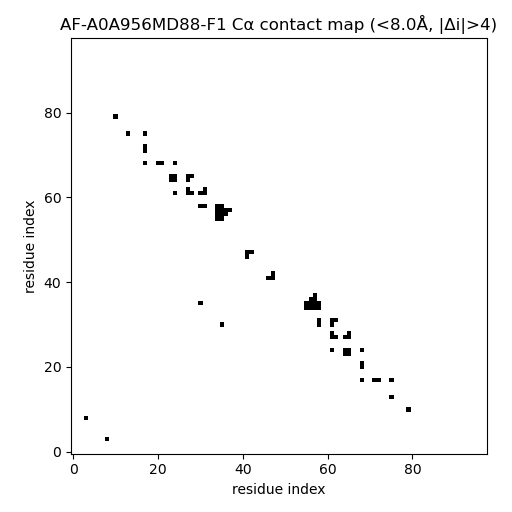 29.272 1.00 57.56 89 LYS A N 1
ATOM 738 C CA . LYS A 1 89 ? -9.214 -2.024 30.705 1.00 57.56 89 LYS A CA 1
ATOM 739 C C . LYS A 1 89 ? -8.108 -2.871 31.326 1.00 57.56 89 LYS A C 1
ATOM 741 O O . LYS A 1 89 ? -8.264 -4.090 31.401 1.00 57.56 89 LYS A O 1
ATOM 746 N N . LEU A 1 90 ? -7.028 -2.245 31.799 1.00 53.97 90 LEU A N 1
ATOM 747 C CA . LEU A 1 90 ? -6.213 -2.862 32.840 1.00 53.97 90 LEU A CA 1
ATOM 748 C C . LEU A 1 90 ? -7.200 -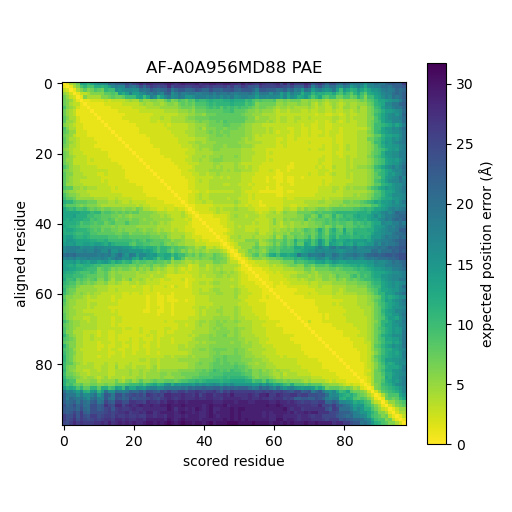3.326 33.921 1.00 53.97 90 LEU A C 1
ATOM 750 O O . LEU A 1 90 ? -8.023 -2.516 34.369 1.00 53.97 90 LEU A O 1
ATOM 754 N N . PRO A 1 91 ? -7.233 -4.622 34.269 1.00 53.47 91 PRO A N 1
ATOM 755 C CA . PRO A 1 91 ? -8.154 -5.103 35.280 1.00 53.47 91 PRO A CA 1
ATOM 756 C C . PRO A 1 91 ? -7.918 -4.290 36.557 1.00 53.47 91 PRO A C 1
ATOM 758 O O . PRO A 1 91 ? -6.838 -4.345 37.136 1.00 53.47 91 PRO A O 1
ATOM 761 N N . LYS A 1 92 ? -8.936 -3.531 36.994 1.00 51.03 92 LYS A N 1
ATOM 762 C CA . LYS A 1 92 ? -8.896 -2.722 38.231 1.00 51.03 92 LYS A CA 1
ATOM 763 C C . LYS A 1 92 ? -8.428 -3.537 39.447 1.00 51.03 92 LYS A C 1
ATOM 765 O O . LYS A 1 92 ? -7.799 -2.994 40.340 1.00 51.03 92 LYS A O 1
ATOM 7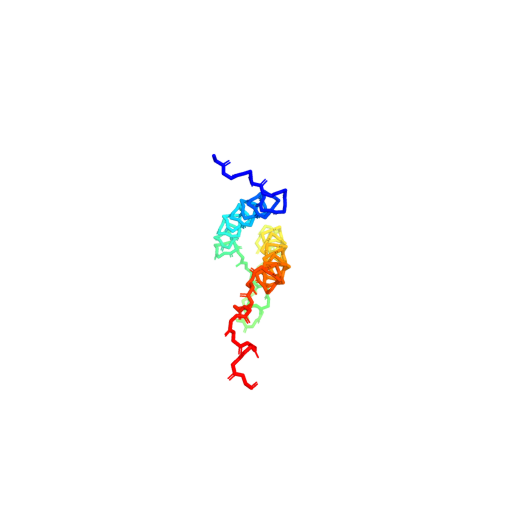70 N N . ASN A 1 93 ? -8.638 -4.853 39.423 1.00 51.91 93 ASN A N 1
ATOM 771 C CA . ASN A 1 93 ? -8.260 -5.781 40.488 1.00 51.91 93 ASN A CA 1
ATOM 772 C C . ASN A 1 93 ? -6.740 -5.993 40.662 1.00 51.91 93 ASN A C 1
ATOM 774 O O . ASN A 1 93 ? -6.354 -6.733 41.564 1.00 51.91 93 ASN A O 1
ATOM 778 N N . ALA A 1 94 ? -5.885 -5.416 39.809 1.00 51.56 94 ALA A N 1
ATOM 779 C CA . ALA A 1 94 ? -4.429 -5.521 39.940 1.00 51.56 94 ALA A CA 1
ATOM 780 C C . ALA A 1 94 ? -3.795 -4.387 40.769 1.00 51.56 94 ALA A C 1
ATOM 782 O O . ALA A 1 94 ? -2.639 -4.513 41.157 1.00 51.56 94 ALA A O 1
ATOM 783 N N . ILE A 1 95 ? -4.528 -3.300 41.040 1.00 54.91 95 ILE A N 1
ATOM 784 C CA . ILE A 1 95 ? -3.996 -2.124 41.754 1.00 54.91 95 ILE A CA 1
ATOM 785 C C . ILE A 1 95 ? -4.360 -2.163 43.249 1.00 54.91 95 ILE A C 1
ATOM 787 O O . ILE A 1 95 ? -3.578 -1.713 44.073 1.00 54.91 95 ILE A O 1
ATOM 791 N N . ASP A 1 96 ? -5.466 -2.812 43.626 1.00 50.22 96 ASP A N 1
ATOM 792 C CA . ASP A 1 96 ? -5.934 -2.867 45.025 1.00 50.22 96 ASP A CA 1
ATOM 793 C C . ASP A 1 96 ? -5.289 -3.996 45.868 1.00 50.22 96 ASP A C 1
ATOM 795 O O . ASP A 1 96 ? -5.786 -4.340 46.940 1.00 50.22 96 ASP A O 1
ATOM 799 N N . LYS A 1 97 ? -4.209 -4.626 45.380 1.00 50.56 97 LYS A N 1
ATOM 800 C CA . LYS A 1 97 ? -3.480 -5.702 46.087 1.00 50.56 97 LYS A CA 1
ATOM 801 C C . LYS A 1 97 ? -1.982 -5.430 46.290 1.00 50.56 97 LYS A C 1
ATOM 803 O O . LYS A 1 97 ? -1.260 -6.368 46.630 1.00 50.56 97 LYS A O 1
ATOM 808 N N . ALA A 1 98 ? -1.522 -4.200 46.067 1.00 45.56 98 ALA A N 1
ATOM 809 C CA . ALA A 1 98 ? -0.149 -3.780 46.353 1.00 45.56 98 ALA A CA 1
ATOM 810 C C . ALA A 1 98 ? -0.098 -2.912 47.614 1.00 45.56 98 ALA A C 1
ATOM 812 O O . ALA A 1 98 ? -0.989 -2.044 47.754 1.00 45.56 98 ALA A O 1
#